Protein AF-A0A899G1H6-F1 (afdb_monomer_lite)

Sequence (137 aa):
MPDQMLSEREAIRQYTAPKFGDLPESPPGNPSPILEKKFEYFRMLKEKNIHLNENLDNSTSSQNPYLLDKLINYVGIKDYYGSNLPEELQSWKELETLKMTKSEEKNTSSSETQDKPLAKSSQRDIHFASEQYSLKK

Structure (mmCIF, N/CA/C/O backbone):
data_AF-A0A899G1H6-F1
#
_entry.id   AF-A0A899G1H6-F1
#
loop_
_atom_site.group_PDB
_atom_site.id
_atom_site.type_symbol
_atom_site.label_atom_id
_atom_site.label_alt_id
_atom_site.label_comp_id
_atom_site.label_asym_id
_atom_site.label_entity_id
_atom_site.label_seq_id
_atom_site.pdbx_PDB_ins_code
_atom_site.Cartn_x
_atom_site.Cartn_y
_atom_site.Cartn_z
_atom_site.occupancy
_atom_site.B_iso_or_equiv
_atom_site.auth_seq_id
_atom_site.auth_comp_id
_atom_site.auth_asym_id
_atom_site.auth_atom_id
_atom_site.pdbx_PDB_model_num
ATOM 1 N N . MET A 1 1 ? 24.975 -26.411 -43.346 1.00 44.12 1 MET A N 1
ATOM 2 C CA . MET A 1 1 ? 24.429 -25.961 -42.051 1.00 44.12 1 MET A CA 1
ATOM 3 C C . MET A 1 1 ? 25.590 -25.384 -41.265 1.00 44.12 1 MET A C 1
ATOM 5 O O . MET A 1 1 ? 26.509 -26.153 -41.015 1.00 44.12 1 MET A O 1
ATOM 9 N N . PRO A 1 2 ? 25.670 -24.068 -41.008 1.00 50.69 2 PRO A N 1
ATOM 10 C CA . PRO A 1 2 ? 26.793 -23.537 -40.250 1.00 50.69 2 PRO A CA 1
ATOM 11 C C . PRO A 1 2 ? 26.622 -23.899 -38.773 1.00 50.69 2 PRO A C 1
ATOM 13 O O . PRO A 1 2 ? 25.668 -23.480 -38.124 1.00 50.69 2 PRO A O 1
ATOM 16 N N . ASP A 1 3 ? 27.554 -24.712 -38.291 1.00 57.31 3 ASP A N 1
ATOM 17 C CA . ASP A 1 3 ? 27.739 -25.096 -36.898 1.00 57.31 3 ASP A CA 1
ATOM 18 C C . ASP A 1 3 ? 28.262 -23.860 -36.144 1.00 57.31 3 ASP A C 1
ATOM 20 O O . ASP A 1 3 ? 29.453 -23.539 -36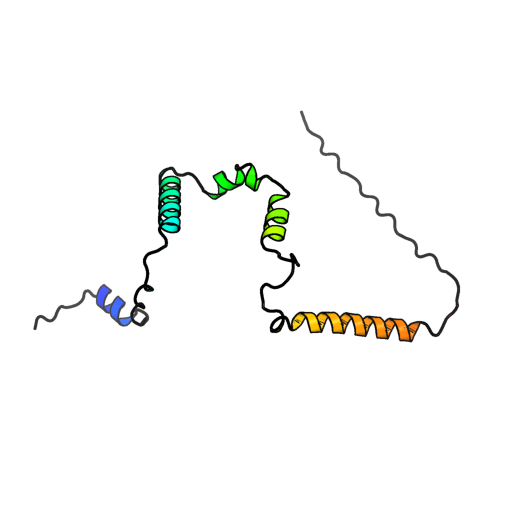.171 1.00 57.31 3 ASP A O 1
ATOM 24 N N . GLN A 1 4 ? 27.348 -23.054 -35.598 1.00 64.44 4 GLN A N 1
ATOM 25 C CA . GLN A 1 4 ? 27.715 -21.882 -34.810 1.00 64.44 4 GLN A CA 1
ATOM 26 C C . GLN A 1 4 ? 28.237 -22.363 -33.455 1.00 64.44 4 GLN A C 1
ATOM 28 O O . GLN A 1 4 ? 27.462 -22.659 -32.550 1.00 64.44 4 GLN A O 1
ATOM 33 N N . MET A 1 5 ? 29.564 -22.448 -33.330 1.00 69.12 5 MET A N 1
ATOM 34 C CA . MET A 1 5 ? 30.252 -22.648 -32.055 1.00 69.12 5 MET A CA 1
ATOM 35 C C . MET A 1 5 ? 29.820 -21.543 -31.087 1.00 69.12 5 MET A C 1
ATOM 37 O O . MET A 1 5 ? 30.237 -20.390 -31.210 1.00 69.12 5 MET A O 1
ATOM 41 N N . LEU A 1 6 ? 28.935 -21.894 -30.156 1.00 73.69 6 LEU A N 1
ATOM 42 C CA . LEU A 1 6 ? 28.507 -21.010 -29.081 1.00 73.69 6 LEU A CA 1
ATOM 43 C C . LEU A 1 6 ? 29.742 -20.563 -28.294 1.00 73.69 6 LEU A C 1
ATOM 45 O O . LEU A 1 6 ? 30.639 -21.360 -28.016 1.00 73.69 6 LEU A O 1
ATOM 49 N N . SER A 1 7 ? 29.778 -19.289 -27.906 1.00 89.12 7 SER A N 1
ATOM 50 C CA . SER A 1 7 ? 30.772 -18.813 -26.944 1.00 89.12 7 SER A CA 1
ATOM 51 C C . SER A 1 7 ? 30.697 -19.668 -25.674 1.00 89.12 7 SER A C 1
ATOM 53 O O . SER A 1 7 ? 29.602 -20.032 -25.245 1.00 89.12 7 SER A O 1
ATOM 55 N N . GLU A 1 8 ? 31.833 -19.964 -25.037 1.00 88.44 8 GLU A N 1
ATOM 56 C CA . GLU A 1 8 ? 31.900 -20.775 -23.808 1.00 88.44 8 GLU A CA 1
ATOM 57 C C . GLU A 1 8 ? 30.911 -20.283 -22.740 1.00 88.44 8 GLU A C 1
ATOM 59 O O . GLU A 1 8 ? 30.201 -21.061 -22.102 1.00 88.44 8 GLU A O 1
ATOM 64 N N . ARG A 1 9 ? 30.771 -18.959 -22.615 1.00 86.06 9 ARG A N 1
ATOM 65 C CA . ARG A 1 9 ? 29.811 -18.335 -21.700 1.00 86.06 9 ARG A CA 1
ATOM 66 C C . ARG A 1 9 ? 28.355 -18.619 -22.076 1.00 86.06 9 ARG A C 1
ATOM 68 O O . ARG A 1 9 ? 27.502 -18.718 -21.196 1.00 86.06 9 ARG A O 1
ATOM 75 N N . GLU A 1 10 ? 28.058 -18.689 -23.362 1.00 88.88 10 GLU A N 1
ATOM 76 C CA . GLU A 1 10 ? 26.716 -18.938 -23.879 1.00 88.88 10 GLU A CA 1
ATOM 77 C C . GLU A 1 10 ? 26.337 -20.411 -23.744 1.00 88.88 10 GLU A C 1
ATOM 79 O O . GLU A 1 10 ? 25.225 -20.711 -23.315 1.00 88.88 10 GLU A O 1
ATOM 84 N N . ALA A 1 11 ? 27.299 -21.313 -23.958 1.00 89.62 11 ALA A N 1
ATOM 85 C CA . ALA A 1 11 ? 27.154 -22.727 -23.640 1.00 89.62 11 ALA A CA 1
ATOM 86 C C . ALA A 1 11 ? 26.841 -22.925 -22.147 1.00 89.62 11 ALA A C 1
ATOM 88 O O . ALA A 1 11 ? 25.836 -23.548 -21.811 1.00 89.62 11 ALA A O 1
ATOM 89 N N . ILE A 1 12 ? 27.626 -22.323 -21.243 1.00 89.38 12 ILE A N 1
ATOM 90 C CA . ILE A 1 12 ? 27.364 -22.395 -19.795 1.00 89.38 12 ILE A CA 1
ATOM 91 C C . ILE A 1 12 ? 25.947 -21.899 -19.484 1.00 89.38 12 ILE A C 1
ATOM 93 O O . ILE A 1 12 ? 25.193 -22.606 -18.826 1.00 89.38 12 ILE A O 1
ATOM 97 N N . ARG A 1 13 ? 25.540 -20.735 -20.008 1.00 85.06 13 ARG A N 1
ATOM 98 C CA . ARG A 1 13 ? 24.183 -20.204 -19.791 1.00 85.06 13 ARG A CA 1
ATOM 99 C C . ARG A 1 13 ? 23.093 -21.167 -20.259 1.00 85.06 13 ARG A C 1
ATOM 101 O O . ARG A 1 13 ? 22.132 -21.349 -19.524 1.00 85.06 13 ARG A O 1
ATOM 108 N N . GLN A 1 14 ? 23.223 -21.776 -21.435 1.00 84.44 14 GLN A N 1
ATOM 109 C CA . GLN A 1 14 ? 22.226 -22.724 -21.941 1.00 84.44 14 GLN A CA 1
ATOM 110 C C . GLN A 1 14 ? 22.120 -23.986 -21.074 1.00 84.44 14 GLN A C 1
ATOM 112 O O . GLN A 1 14 ? 21.014 -24.472 -20.842 1.00 84.44 14 GLN A O 1
ATOM 117 N N . TYR A 1 15 ? 23.246 -24.503 -20.571 1.00 87.12 15 TYR A N 1
ATOM 118 C CA . TYR A 1 15 ? 23.266 -25.731 -19.769 1.00 87.12 15 TYR A CA 1
ATOM 119 C C . TYR A 1 15 ? 22.941 -25.515 -18.287 1.00 87.12 15 TYR A C 1
ATOM 121 O O . TYR A 1 15 ? 22.467 -26.445 -17.636 1.00 87.12 15 TYR A O 1
ATOM 129 N N . THR A 1 16 ? 23.181 -24.319 -17.741 1.00 88.19 16 THR A N 1
ATOM 130 C CA . THR A 1 16 ? 22.968 -24.031 -16.312 1.00 88.19 16 THR A CA 1
ATOM 131 C C . THR A 1 16 ? 21.755 -23.156 -16.032 1.00 88.19 16 THR A C 1
ATOM 133 O O . THR A 1 16 ? 21.403 -22.984 -14.865 1.00 88.19 16 THR A O 1
ATOM 136 N N . ALA A 1 17 ? 21.126 -22.556 -17.047 1.00 84.94 17 ALA A N 1
ATOM 137 C CA . ALA A 1 17 ? 19.912 -21.790 -16.817 1.00 84.94 17 ALA A CA 1
ATOM 138 C C . ALA A 1 17 ? 18.782 -22.723 -16.344 1.00 84.94 17 ALA A C 1
ATOM 140 O O . ALA A 1 17 ? 18.557 -23.779 -16.943 1.00 84.94 17 ALA A O 1
ATOM 141 N N . PRO A 1 18 ? 18.041 -22.351 -15.288 1.00 84.56 18 PRO A N 1
ATOM 142 C CA . PRO A 1 18 ? 16.801 -23.033 -14.943 1.00 84.56 18 PRO A CA 1
ATOM 143 C C . PRO A 1 18 ? 15.847 -23.011 -16.143 1.00 84.56 18 PRO A C 1
ATOM 145 O O . PRO A 1 18 ? 15.615 -21.965 -16.751 1.00 84.56 18 PRO A O 1
ATOM 148 N N . LYS A 1 19 ? 15.301 -24.181 -16.490 1.00 80.31 19 LYS A N 1
ATOM 149 C CA . LYS A 1 19 ? 14.307 -24.328 -17.558 1.00 80.31 19 LYS A CA 1
ATOM 150 C C . LYS A 1 19 ? 12.979 -23.748 -17.074 1.00 80.31 19 LYS A C 1
ATOM 152 O O . LYS A 1 19 ? 12.174 -24.457 -16.477 1.00 80.31 19 LYS A O 1
ATOM 157 N N . PHE A 1 20 ? 12.780 -22.452 -17.275 1.00 74.75 20 PHE A N 1
ATOM 158 C CA . PHE A 1 20 ? 11.462 -21.843 -17.145 1.00 74.75 20 PHE A CA 1
ATOM 159 C C . PHE A 1 20 ? 10.643 -22.175 -18.397 1.00 74.75 20 PHE A C 1
ATOM 161 O O . PHE A 1 20 ? 11.196 -22.236 -19.494 1.00 74.75 20 PHE A O 1
ATOM 168 N N . GLY A 1 21 ? 9.345 -22.439 -18.226 1.00 80.56 21 GLY A N 1
ATOM 169 C CA . GLY A 1 21 ? 8.426 -22.514 -19.362 1.00 80.56 21 GLY A CA 1
ATOM 170 C C . GLY A 1 21 ? 8.324 -21.162 -20.068 1.00 80.56 21 GLY A C 1
ATOM 171 O O . GLY A 1 21 ? 8.745 -20.141 -19.516 1.00 80.56 21 GLY A O 1
ATOM 172 N N . ASP A 1 22 ? 7.763 -21.164 -21.277 1.00 84.62 22 ASP A N 1
ATOM 173 C CA . ASP A 1 22 ? 7.502 -19.932 -22.019 1.00 84.62 22 ASP A CA 1
ATOM 174 C C . ASP A 1 22 ? 6.704 -18.947 -21.154 1.00 84.62 22 ASP A C 1
ATOM 176 O O . ASP A 1 22 ? 5.820 -19.343 -20.383 1.00 84.62 22 ASP A O 1
ATOM 180 N N . LEU A 1 23 ? 7.040 -17.656 -21.250 1.00 82.75 23 LEU A N 1
ATOM 181 C CA . LEU A 1 23 ? 6.270 -16.625 -20.562 1.00 82.75 23 LEU A CA 1
ATOM 182 C C . LEU A 1 23 ? 4.821 -16.688 -21.068 1.00 82.75 23 LEU A C 1
ATOM 184 O O . LEU A 1 23 ? 4.616 -16.786 -22.281 1.00 82.75 23 LEU A O 1
ATOM 188 N N . PRO A 1 24 ? 3.817 -16.605 -20.178 1.00 86.81 24 PRO A N 1
ATOM 189 C CA . PRO A 1 24 ? 2.440 -16.502 -20.627 1.00 86.81 24 PRO A CA 1
ATOM 190 C C . PRO A 1 24 ? 2.273 -15.243 -21.482 1.00 86.81 24 PRO A C 1
ATOM 192 O O . PRO A 1 24 ? 2.924 -14.221 -21.236 1.00 86.81 24 PRO A O 1
ATOM 195 N N . GLU A 1 25 ? 1.379 -15.311 -22.469 1.00 85.12 25 GLU A N 1
ATOM 196 C CA . GLU A 1 25 ? 0.964 -14.124 -23.209 1.00 85.12 25 GLU A CA 1
ATOM 197 C C . GLU A 1 25 ? 0.477 -13.053 -22.223 1.00 85.12 25 GLU A C 1
ATOM 199 O O . GLU A 1 25 ? -0.149 -13.353 -21.199 1.00 85.12 25 GLU A O 1
ATOM 204 N N . SER A 1 26 ? 0.789 -11.788 -22.514 1.00 83.88 26 SER A N 1
ATOM 205 C CA . SER A 1 26 ? 0.277 -10.673 -21.723 1.00 83.88 26 SER A CA 1
ATOM 206 C C . SER A 1 26 ? -1.251 -10.760 -21.647 1.00 83.88 26 SER A C 1
ATOM 208 O O . SER A 1 26 ? -1.879 -11.059 -22.667 1.00 83.88 26 SER A O 1
ATOM 210 N N . PRO A 1 27 ? -1.865 -10.480 -20.486 1.00 86.12 27 PRO A N 1
ATOM 211 C CA . PRO A 1 27 ? -3.312 -10.555 -20.350 1.00 86.12 27 PRO A CA 1
ATOM 212 C C . PRO A 1 27 ? -4.017 -9.685 -21.407 1.00 86.12 27 PRO A C 1
ATOM 214 O O . PRO A 1 27 ? -3.526 -8.601 -21.734 1.00 86.12 27 PRO A O 1
ATOM 217 N N . PRO A 1 28 ? -5.162 -10.138 -21.948 1.00 82.88 28 PRO A N 1
ATOM 218 C CA . PRO A 1 28 ? -5.894 -9.388 -22.956 1.00 82.88 28 PRO A CA 1
ATOM 219 C C . PRO A 1 28 ? -6.484 -8.110 -22.353 1.00 82.88 28 PRO A C 1
ATOM 221 O O . PRO A 1 28 ? -7.170 -8.146 -21.333 1.00 82.88 28 PRO A O 1
ATOM 224 N N . GLY A 1 29 ? -6.257 -6.984 -23.028 1.00 76.44 29 GLY A N 1
ATOM 225 C CA . GLY A 1 29 ? -6.810 -5.682 -22.666 1.00 76.44 29 GLY A CA 1
ATOM 226 C C . GLY A 1 29 ? -5.728 -4.638 -22.418 1.00 76.44 29 GLY A C 1
ATOM 227 O O . GLY A 1 29 ? -4.788 -4.853 -21.657 1.00 76.44 29 GLY A O 1
ATOM 228 N N . ASN A 1 30 ? -5.886 -3.474 -23.048 1.00 76.00 30 ASN A N 1
ATOM 229 C CA . ASN A 1 30 ? -5.077 -2.312 -22.705 1.00 76.00 30 ASN A CA 1
ATOM 230 C C . ASN A 1 30 ? -5.489 -1.800 -21.317 1.00 76.00 30 ASN A C 1
ATOM 232 O O . ASN A 1 30 ? -6.671 -1.893 -20.955 1.00 76.00 30 ASN A O 1
ATOM 236 N N . PRO A 1 31 ? -4.547 -1.263 -20.524 1.00 80.94 31 PRO A N 1
ATOM 237 C CA . PRO A 1 31 ? -4.882 -0.673 -19.238 1.00 80.94 31 PRO A CA 1
ATOM 238 C C . PRO A 1 31 ? -5.933 0.429 -19.420 1.00 80.94 31 PRO A C 1
ATOM 240 O O . PRO A 1 31 ? -5.990 1.108 -20.442 1.00 80.94 31 PRO A O 1
ATOM 243 N N . SER A 1 32 ? -6.798 0.616 -18.420 1.00 87.69 32 SER A N 1
ATOM 244 C CA . SER A 1 32 ? -7.804 1.682 -18.489 1.00 87.69 32 SER A CA 1
ATOM 245 C C . SER A 1 32 ? -7.129 3.050 -18.723 1.00 87.69 32 SER A C 1
ATOM 247 O O . SER A 1 32 ? -6.095 3.320 -18.104 1.00 87.69 32 SER A O 1
ATOM 249 N N . PRO A 1 33 ? -7.718 3.962 -19.519 1.00 89.31 33 PRO A N 1
ATOM 250 C CA . PRO A 1 33 ? -7.099 5.256 -19.841 1.00 89.31 33 PRO A CA 1
ATOM 251 C C . PRO A 1 33 ? -6.894 6.144 -18.601 1.00 89.31 33 PRO A C 1
ATOM 253 O O . PRO A 1 33 ? -6.054 7.040 -18.576 1.00 89.31 33 PRO A O 1
ATOM 256 N N . ILE A 1 34 ? -7.662 5.897 -17.535 1.00 89.38 34 ILE A N 1
ATOM 257 C CA . ILE A 1 34 ? -7.483 6.549 -16.231 1.00 89.38 34 ILE A CA 1
ATOM 258 C C . ILE A 1 34 ? -6.175 6.090 -15.578 1.00 89.38 34 ILE A C 1
ATOM 260 O O . ILE A 1 34 ? -5.478 6.891 -14.956 1.00 89.38 34 ILE A O 1
ATOM 264 N N . LEU A 1 35 ? -5.851 4.804 -15.701 1.00 88.31 35 LEU A N 1
ATOM 265 C CA . LEU A 1 35 ? -4.642 4.225 -15.133 1.00 88.31 35 LEU A CA 1
ATOM 266 C C . LEU A 1 35 ? -3.402 4.698 -15.897 1.00 88.31 35 LEU A C 1
ATOM 268 O O . LEU A 1 35 ? -2.431 5.088 -15.257 1.00 88.31 35 LEU A O 1
ATOM 272 N N . GLU A 1 36 ? -3.467 4.760 -17.228 1.00 90.25 36 GLU A N 1
ATOM 273 C CA . GLU A 1 36 ? -2.388 5.315 -18.060 1.00 90.25 36 GLU A CA 1
ATOM 274 C C . GLU A 1 36 ? -2.027 6.743 -17.633 1.00 90.25 36 GLU A C 1
ATOM 276 O O . GLU A 1 36 ? -0.871 7.016 -17.318 1.00 90.25 36 GLU A O 1
ATOM 281 N N . LYS A 1 37 ? -3.024 7.624 -17.468 1.00 92.38 37 LYS A N 1
ATOM 282 C CA . LYS A 1 37 ? -2.802 8.998 -16.978 1.00 92.38 37 LYS A CA 1
ATOM 283 C C . LYS A 1 37 ? -2.139 9.046 -15.600 1.00 92.38 37 LYS A C 1
ATOM 285 O O . LYS A 1 37 ? -1.284 9.894 -15.352 1.00 92.38 37 LYS A O 1
ATOM 290 N N . LYS A 1 38 ? -2.523 8.150 -14.681 1.00 91.00 38 LYS A N 1
ATOM 291 C CA . LYS A 1 38 ? -1.891 8.055 -13.351 1.00 91.00 38 LYS A CA 1
ATOM 292 C C . LYS A 1 38 ? -0.426 7.623 -13.459 1.00 91.00 38 LYS A C 1
ATOM 294 O O . LYS A 1 38 ? 0.412 8.159 -12.736 1.00 91.00 38 LYS A O 1
ATOM 299 N N . PHE A 1 39 ? -0.115 6.691 -14.358 1.00 91.75 39 PHE A N 1
ATOM 300 C CA . PHE A 1 39 ? 1.256 6.248 -14.609 1.00 91.75 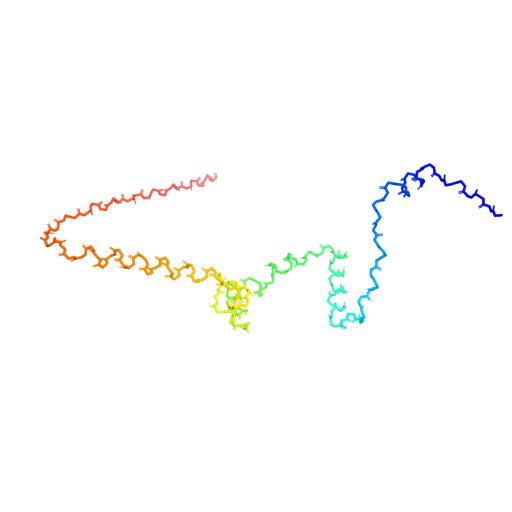39 PHE A CA 1
ATOM 301 C C . PHE A 1 39 ? 2.113 7.335 -15.255 1.00 91.75 39 PHE A C 1
ATOM 303 O O . PHE A 1 39 ? 3.243 7.544 -14.816 1.00 91.75 39 PHE A O 1
ATOM 310 N N . GLU A 1 40 ? 1.584 8.067 -16.234 1.00 93.38 40 GLU A N 1
ATOM 311 C CA . GLU A 1 40 ? 2.272 9.2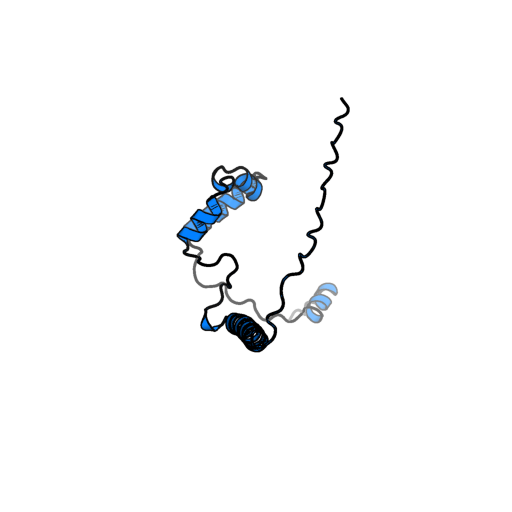20 -16.822 1.00 93.38 40 GLU A CA 1
ATOM 312 C C . GLU A 1 40 ? 2.578 10.279 -15.764 1.00 93.38 40 GLU A C 1
ATOM 314 O O . GLU A 1 40 ? 3.712 10.743 -15.654 1.00 93.38 40 GLU A O 1
ATOM 319 N N . TYR A 1 41 ? 1.601 10.596 -14.912 1.00 91.44 41 TYR A N 1
ATOM 320 C CA . TYR A 1 41 ? 1.800 11.520 -13.800 1.00 91.44 41 TYR A CA 1
ATOM 321 C C . TYR A 1 41 ? 2.895 11.039 -12.835 1.00 91.44 41 TYR A C 1
ATOM 323 O O . TYR A 1 41 ? 3.791 11.808 -12.483 1.00 91.44 41 TYR A O 1
ATOM 331 N N . PHE A 1 42 ? 2.875 9.761 -12.442 1.00 91.62 42 PHE A N 1
ATOM 332 C CA . PHE A 1 42 ? 3.915 9.187 -11.586 1.00 91.62 42 PHE A CA 1
ATOM 333 C C . PHE A 1 42 ? 5.301 9.260 -12.237 1.00 91.62 42 PHE A C 1
ATOM 335 O O . PHE A 1 42 ? 6.275 9.619 -11.573 1.00 91.62 42 PHE A O 1
ATOM 342 N N . ARG A 1 43 ? 5.394 8.975 -13.540 1.00 93.06 43 ARG A N 1
ATOM 343 C CA . ARG A 1 43 ? 6.641 9.090 -14.301 1.00 93.06 43 ARG A CA 1
ATOM 344 C C . ARG A 1 43 ? 7.160 10.525 -14.303 1.00 93.06 43 ARG A C 1
ATOM 346 O O . ARG A 1 43 ? 8.325 10.737 -13.981 1.00 93.06 43 ARG A O 1
ATOM 353 N N . MET A 1 44 ? 6.295 11.504 -14.563 1.00 94.06 44 MET A N 1
ATOM 354 C CA . MET A 1 44 ? 6.661 12.921 -14.499 1.00 94.06 44 MET A CA 1
ATOM 355 C C . MET A 1 44 ? 7.165 13.333 -13.108 1.00 94.06 44 MET A C 1
ATOM 357 O O . MET A 1 44 ? 8.097 14.128 -13.009 1.00 94.06 44 MET A O 1
ATOM 361 N N . LEU A 1 45 ? 6.566 12.819 -12.026 1.00 91.44 45 LEU A N 1
ATOM 362 C CA . LEU A 1 45 ? 7.042 13.081 -10.662 1.00 91.44 45 LEU A CA 1
ATOM 363 C C . LEU A 1 45 ? 8.433 12.491 -10.425 1.00 91.44 45 LEU A C 1
ATOM 365 O O . LEU A 1 45 ? 9.298 13.172 -9.876 1.00 91.44 45 LEU A O 1
ATOM 369 N N . LYS A 1 46 ? 8.665 11.254 -10.877 1.00 91.00 46 LYS A N 1
ATOM 370 C CA . LYS A 1 46 ? 9.965 10.587 -10.754 1.00 91.00 46 LYS A CA 1
ATOM 371 C C . LYS A 1 46 ? 11.056 11.291 -11.554 1.00 91.00 46 LYS A C 1
ATOM 373 O O . LYS A 1 46 ? 12.136 11.496 -11.016 1.00 91.00 46 LYS A O 1
ATOM 378 N N . GLU A 1 47 ? 10.766 11.727 -12.777 1.00 94.00 47 GLU A N 1
ATOM 379 C CA . GLU A 1 47 ? 11.698 12.521 -13.594 1.00 94.00 47 GLU A CA 1
ATOM 380 C C . GLU A 1 47 ? 12.063 13.857 -12.923 1.00 94.00 47 GLU A C 1
ATOM 382 O O . GLU A 1 47 ? 13.186 14.335 -13.052 1.00 94.00 47 GLU A O 1
ATOM 387 N N . LYS A 1 48 ? 11.142 14.432 -12.140 1.00 90.81 48 LYS A N 1
ATOM 388 C CA . LYS A 1 48 ? 11.368 15.643 -11.335 1.00 90.81 48 LYS A CA 1
ATOM 389 C C . LYS A 1 48 ? 12.002 15.373 -9.964 1.00 90.81 48 LYS A C 1
ATOM 391 O O . LYS A 1 48 ? 12.138 16.311 -9.185 1.00 90.81 48 LYS A O 1
ATOM 396 N N . ASN A 1 49 ? 12.369 14.125 -9.655 1.00 88.56 49 ASN A N 1
ATOM 397 C CA . ASN A 1 49 ? 12.841 13.680 -8.336 1.00 88.56 49 ASN A CA 1
ATOM 398 C C . ASN A 1 49 ? 11.878 13.998 -7.175 1.00 88.56 49 ASN A C 1
ATOM 400 O O . ASN A 1 49 ? 12.306 14.129 -6.033 1.00 88.56 49 ASN A O 1
ATOM 404 N N . ILE A 1 50 ? 10.573 14.099 -7.441 1.00 86.75 50 ILE A N 1
ATOM 405 C CA . ILE A 1 50 ? 9.557 14.312 -6.405 1.00 86.75 50 ILE A CA 1
ATOM 406 C C . ILE A 1 50 ? 9.068 12.947 -5.923 1.00 86.75 50 ILE A C 1
ATOM 408 O O . ILE A 1 50 ? 8.534 12.150 -6.707 1.00 86.75 50 ILE A O 1
ATOM 412 N N . HIS A 1 51 ? 9.228 12.662 -4.630 1.00 85.69 51 HIS A N 1
ATOM 413 C CA . HIS A 1 51 ? 8.750 11.412 -4.060 1.00 85.69 51 HIS A CA 1
ATOM 414 C C . HIS A 1 51 ? 7.246 11.493 -3.768 1.00 85.69 51 HIS A C 1
ATOM 416 O O . HIS A 1 51 ? 6.773 12.378 -3.060 1.00 85.69 51 HIS A O 1
ATOM 422 N N . LEU A 1 52 ? 6.473 10.536 -4.290 1.00 82.75 52 LEU A N 1
ATOM 423 C CA . LEU A 1 52 ? 5.022 10.505 -4.094 1.00 82.75 52 LEU A CA 1
ATOM 424 C C . LEU A 1 52 ? 4.644 10.468 -2.602 1.00 82.75 52 LEU A C 1
ATOM 426 O O . LEU A 1 52 ? 3.748 11.202 -2.203 1.00 82.75 52 LEU A O 1
ATOM 430 N N . ASN A 1 53 ? 5.363 9.694 -1.780 1.00 81.81 53 ASN A N 1
ATOM 431 C CA . ASN A 1 53 ? 5.100 9.653 -0.335 1.00 81.81 53 ASN A CA 1
ATOM 432 C C . ASN A 1 53 ? 5.387 10.998 0.351 1.00 81.81 53 ASN A C 1
ATOM 434 O O . ASN A 1 53 ? 4.595 11.404 1.182 1.00 81.81 53 ASN A O 1
ATOM 438 N N . GLU A 1 54 ? 6.424 11.745 -0.054 1.00 84.50 54 GLU A N 1
ATOM 439 C CA . GLU A 1 54 ? 6.688 13.077 0.521 1.00 84.50 54 GLU A CA 1
ATOM 440 C C . GLU A 1 54 ? 5.551 14.050 0.197 1.00 84.50 54 GLU A C 1
ATOM 442 O O . GLU A 1 54 ? 5.125 14.836 1.038 1.00 84.50 54 GLU A O 1
ATOM 447 N N . ASN A 1 55 ? 5.022 13.998 -1.027 1.00 82.69 55 ASN A N 1
ATOM 448 C CA . ASN A 1 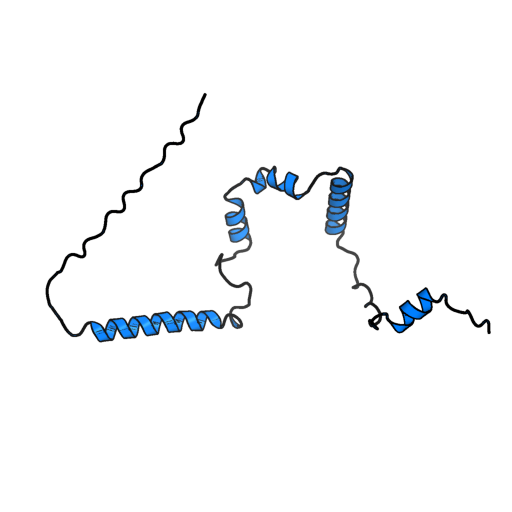55 ? 3.879 14.825 -1.408 1.00 82.69 55 ASN A CA 1
ATOM 449 C C . ASN A 1 55 ? 2.591 14.389 -0.681 1.00 82.69 55 ASN A C 1
ATOM 451 O O . ASN A 1 55 ? 1.789 15.230 -0.281 1.00 82.69 55 ASN A O 1
ATOM 455 N N . LEU A 1 56 ? 2.402 13.081 -0.471 1.00 82.69 56 LEU A N 1
ATOM 456 C CA . LEU A 1 56 ? 1.292 12.561 0.328 1.00 82.69 56 LEU A CA 1
ATOM 457 C C . LEU A 1 56 ? 1.384 13.023 1.785 1.00 82.69 56 LEU A C 1
ATOM 459 O O . LEU A 1 56 ? 0.392 13.522 2.301 1.00 82.69 56 LEU A O 1
ATOM 463 N N . ASP A 1 57 ? 2.551 12.935 2.418 1.00 82.75 57 ASP A N 1
ATOM 464 C CA . ASP A 1 57 ? 2.759 13.328 3.818 1.00 82.75 57 ASP A CA 1
ATOM 465 C C . ASP A 1 57 ? 2.545 14.837 4.038 1.00 82.75 57 ASP A C 1
ATOM 467 O O . ASP A 1 57 ? 2.030 15.269 5.072 1.00 82.75 57 ASP A O 1
ATOM 471 N N . ASN A 1 58 ? 2.877 15.651 3.032 1.00 83.50 58 ASN A N 1
ATOM 472 C CA . ASN A 1 58 ? 2.644 17.097 3.039 1.00 83.50 58 ASN A CA 1
ATOM 473 C C . ASN A 1 58 ? 1.212 17.495 2.636 1.00 83.50 58 ASN A C 1
ATOM 475 O O . ASN A 1 58 ? 0.836 18.663 2.757 1.00 83.50 58 ASN A O 1
ATOM 479 N N . SER A 1 59 ? 0.401 16.558 2.140 1.00 86.62 59 SER A N 1
ATOM 480 C CA . SER A 1 59 ? -0.968 16.845 1.724 1.00 86.62 59 SER A CA 1
ATOM 481 C C . SER A 1 59 ? -1.882 17.024 2.934 1.00 86.62 59 SER A C 1
ATOM 483 O O . SER A 1 59 ? -1.959 16.167 3.815 1.00 86.62 59 SER A O 1
ATOM 485 N N . THR A 1 60 ? -2.679 18.094 2.928 1.00 83.31 60 THR A N 1
ATOM 486 C CA . THR A 1 60 ? -3.666 18.394 3.980 1.00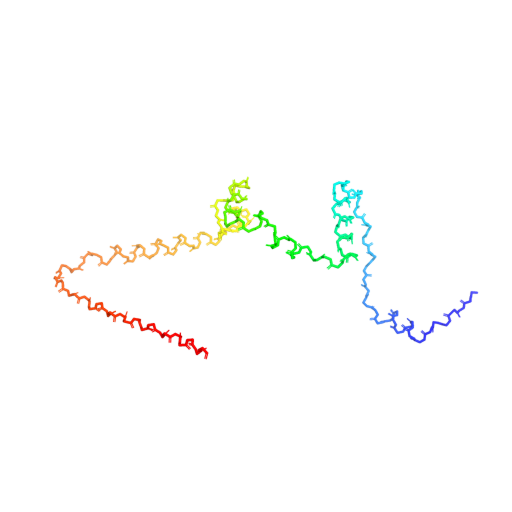 83.31 60 THR A CA 1
ATOM 487 C C . THR A 1 60 ? -4.695 17.281 4.174 1.00 83.31 60 THR A C 1
ATOM 489 O O . THR A 1 60 ? -5.201 17.094 5.278 1.00 83.31 60 THR A O 1
ATOM 492 N N . SER A 1 61 ? -4.993 16.513 3.120 1.00 80.06 61 SER A N 1
ATOM 493 C CA . SER A 1 61 ? -5.890 15.362 3.220 1.00 80.06 61 SER A CA 1
ATOM 494 C C . SER A 1 61 ? -5.264 14.233 4.034 1.00 80.06 61 SER A C 1
ATOM 496 O O . SER A 1 61 ? -5.968 13.641 4.843 1.00 80.06 61 SER A O 1
ATOM 498 N N . SER A 1 62 ? -3.974 13.941 3.831 1.00 80.38 62 SER A N 1
ATOM 499 C CA . SER A 1 62 ? -3.249 12.882 4.553 1.00 80.38 62 SER A CA 1
ATOM 500 C C . SER A 1 62 ? -3.008 13.259 6.016 1.00 80.38 62 SER A C 1
ATOM 502 O O . SER A 1 62 ? -3.124 12.425 6.906 1.00 80.38 62 SER A O 1
ATOM 504 N N . GLN A 1 63 ? -2.766 14.547 6.277 1.00 86.62 63 GLN A N 1
ATOM 505 C CA . GLN A 1 63 ? -2.575 15.083 7.628 1.00 86.62 63 GLN A CA 1
ATOM 506 C C . GLN A 1 63 ? -3.861 15.139 8.460 1.00 86.62 63 GLN A C 1
ATOM 508 O O . GLN A 1 63 ? -3.805 15.434 9.652 1.00 86.62 63 GLN A O 1
ATOM 513 N N . ASN A 1 64 ? -5.027 14.875 7.865 1.00 89.88 64 ASN A N 1
ATOM 514 C CA . ASN A 1 64 ? -6.273 14.818 8.611 1.00 89.88 64 ASN A CA 1
ATOM 515 C C . ASN A 1 64 ? -6.303 13.541 9.477 1.00 89.88 64 ASN A C 1
ATOM 517 O O . ASN A 1 64 ? -6.459 12.448 8.924 1.00 89.88 64 A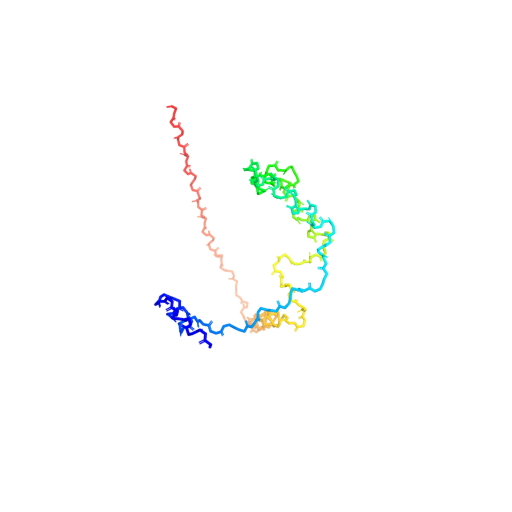SN A O 1
ATOM 521 N N . PRO A 1 65 ? -6.263 13.652 10.819 1.00 89.06 65 PRO A N 1
ATOM 522 C CA . PRO A 1 65 ? -6.247 12.488 11.707 1.00 89.06 65 PRO A CA 1
ATOM 523 C C . PRO A 1 65 ? -7.521 11.637 11.597 1.00 89.06 65 PRO A C 1
ATOM 525 O O . PRO A 1 65 ? -7.492 10.451 11.892 1.00 89.06 65 PRO A O 1
ATOM 528 N N . TYR A 1 66 ? -8.623 12.216 11.109 1.00 89.81 66 TYR A N 1
ATOM 529 C CA . TYR A 1 66 ? -9.896 11.523 10.894 1.00 89.81 66 TYR A CA 1
ATOM 530 C C . TYR A 1 66 ? -10.064 10.983 9.466 1.00 89.81 66 TYR A C 1
ATOM 532 O O . TYR A 1 66 ? -11.160 10.560 9.091 1.00 89.81 66 TYR A O 1
ATOM 540 N N . LEU A 1 67 ? -9.039 11.067 8.606 1.00 89.50 67 LEU A N 1
ATOM 541 C CA . LEU A 1 67 ? -9.131 10.556 7.233 1.00 89.50 67 LEU A CA 1
ATOM 542 C C . LEU A 1 67 ? -9.401 9.050 7.235 1.00 89.50 67 LEU A C 1
ATOM 544 O O . LEU A 1 67 ? -10.279 8.591 6.504 1.00 89.50 67 LEU A O 1
ATOM 548 N N . LEU A 1 68 ? -8.655 8.309 8.056 1.00 87.50 68 LEU A N 1
ATOM 549 C CA . LEU A 1 68 ? -8.756 6.857 8.140 1.00 87.50 68 LEU A CA 1
ATOM 550 C C . LEU A 1 68 ? -10.181 6.427 8.513 1.00 87.50 68 LEU A C 1
ATOM 552 O O . LEU A 1 68 ? -10.786 5.642 7.785 1.00 87.50 68 LEU A O 1
ATOM 556 N N . ASP A 1 69 ? -10.754 7.031 9.554 1.00 88.75 69 ASP A N 1
ATOM 557 C CA . ASP A 1 69 ? -12.122 6.752 10.004 1.00 88.75 69 ASP A CA 1
ATOM 558 C C . ASP A 1 69 ? -13.154 7.027 8.902 1.00 88.75 69 ASP A C 1
ATOM 560 O O . ASP A 1 69 ? -14.081 6.247 8.688 1.00 88.75 69 ASP A O 1
ATOM 564 N N . LYS A 1 70 ? -12.997 8.122 8.145 1.00 91.12 70 LYS A N 1
ATOM 565 C CA . LYS A 1 70 ? -13.888 8.442 7.016 1.00 91.12 70 LYS A CA 1
ATOM 566 C C . LYS A 1 70 ? -13.792 7.413 5.895 1.00 91.12 70 LYS A C 1
ATOM 568 O O . LYS A 1 70 ? -14.825 7.030 5.352 1.00 91.12 70 LYS A O 1
ATOM 573 N N . LEU A 1 71 ? -12.582 6.980 5.540 1.00 89.75 71 LEU A N 1
ATOM 574 C CA . LEU A 1 71 ? -12.370 5.961 4.508 1.00 89.75 71 LEU A CA 1
ATOM 575 C C . LEU A 1 71 ? -12.969 4.619 4.930 1.00 89.75 71 LEU A C 1
ATOM 577 O O . LEU A 1 71 ? -13.619 3.955 4.129 1.00 89.75 71 LEU A O 1
ATOM 581 N N . ILE A 1 72 ? -12.810 4.254 6.198 1.00 88.62 72 ILE A N 1
ATOM 582 C CA . ILE A 1 72 ? -13.352 3.014 6.756 1.00 88.62 72 ILE A CA 1
ATOM 583 C C . ILE A 1 72 ? -14.878 3.031 6.768 1.00 88.62 72 ILE A C 1
ATOM 585 O O . ILE A 1 72 ? -15.499 2.081 6.289 1.00 88.62 72 ILE A O 1
ATOM 589 N N . ASN A 1 73 ? -15.478 4.143 7.192 1.00 89.50 73 ASN A N 1
ATOM 590 C CA . ASN A 1 73 ? -16.922 4.344 7.117 1.00 89.50 73 ASN A CA 1
ATOM 591 C C . ASN A 1 73 ? -17.439 4.324 5.670 1.00 89.50 73 ASN A C 1
ATOM 593 O O . ASN A 1 73 ? -18.507 3.779 5.410 1.00 89.50 73 ASN A O 1
ATOM 597 N N . TYR A 1 74 ? -16.684 4.891 4.723 1.00 91.44 74 TYR A N 1
ATOM 598 C CA . TYR A 1 74 ? -17.045 4.902 3.304 1.00 91.44 74 TYR A CA 1
ATOM 599 C C . TYR A 1 74 ? -17.036 3.500 2.681 1.00 91.44 74 TYR A C 1
ATOM 601 O O . TYR A 1 74 ? -17.940 3.161 1.921 1.00 91.44 74 TYR A O 1
ATOM 609 N N . VAL A 1 75 ? -16.035 2.679 3.011 1.00 89.31 75 VAL A N 1
ATOM 610 C CA . VAL A 1 75 ? -15.933 1.290 2.526 1.00 89.31 75 VAL A CA 1
ATOM 611 C C . VAL A 1 75 ? -16.874 0.352 3.297 1.00 89.31 75 VAL A C 1
ATOM 613 O O . VAL A 1 75 ? -17.216 -0.721 2.806 1.00 89.31 75 VAL A O 1
ATOM 616 N N . GLY A 1 76 ? -17.336 0.758 4.482 1.00 85.44 76 GLY A N 1
ATOM 617 C CA . GLY A 1 76 ? -18.223 -0.040 5.326 1.00 85.44 76 GLY A CA 1
ATOM 618 C C . GLY A 1 76 ? -17.495 -1.150 6.085 1.00 85.44 76 GLY A C 1
ATOM 619 O O . GLY A 1 76 ? -18.099 -2.177 6.400 1.00 85.44 76 GLY A O 1
ATOM 620 N N . ILE A 1 77 ? -16.202 -0.966 6.376 1.00 84.56 77 ILE A N 1
ATOM 621 C CA . ILE A 1 77 ? -15.433 -1.919 7.186 1.00 84.56 77 ILE A CA 1
ATOM 622 C C . ILE A 1 77 ? -15.916 -1.795 8.635 1.00 84.56 77 ILE A C 1
ATOM 624 O O . ILE A 1 77 ? -15.796 -0.742 9.253 1.00 84.56 77 ILE A O 1
ATOM 628 N N . LYS A 1 78 ? -16.497 -2.875 9.166 1.00 79.62 78 LYS A N 1
ATOM 629 C CA . LYS A 1 78 ? -17.091 -2.896 10.514 1.00 79.62 78 LYS A CA 1
ATOM 630 C C . LYS A 1 78 ? -16.069 -3.135 11.624 1.00 79.62 78 LYS A C 1
ATOM 632 O O . LYS A 1 78 ? -16.281 -2.682 12.741 1.00 79.62 78 LYS A O 1
ATOM 637 N N . ASP A 1 79 ? -14.996 -3.860 11.323 1.00 79.25 79 ASP A N 1
ATOM 638 C CA . ASP A 1 79 ? -13.991 -4.275 12.298 1.00 79.25 79 ASP A CA 1
ATOM 639 C C . ASP A 1 79 ? -12.586 -3.936 11.788 1.00 79.25 79 ASP A C 1
ATOM 641 O O . ASP A 1 79 ? -12.141 -4.464 10.769 1.00 79.25 79 ASP A O 1
ATOM 645 N N . TYR A 1 80 ? -11.901 -3.043 12.505 1.00 75.69 80 TYR A N 1
ATOM 646 C CA . TYR A 1 80 ? -10.553 -2.562 12.187 1.00 75.69 80 TYR A CA 1
ATOM 647 C C . TYR A 1 80 ? -9.486 -3.650 12.346 1.00 75.69 80 TYR A C 1
ATOM 649 O O . TYR A 1 80 ? -8.444 -3.591 11.695 1.00 75.69 80 TYR A O 1
ATOM 657 N N . TYR A 1 81 ? -9.743 -4.633 13.210 1.00 78.62 81 TYR A N 1
ATOM 658 C CA . TYR A 1 81 ? -8.837 -5.749 13.487 1.00 78.62 81 TYR A CA 1
ATOM 659 C C . TYR A 1 81 ? -9.364 -7.068 12.911 1.00 78.62 81 TYR A C 1
ATOM 661 O O . TYR A 1 81 ? -8.783 -8.131 13.137 1.00 78.62 81 TYR A O 1
ATOM 669 N N . GLY A 1 82 ? -10.456 -6.993 12.148 1.00 75.81 82 GLY A N 1
ATOM 670 C CA . GLY A 1 82 ? -11.096 -8.135 11.527 1.00 75.81 82 GLY A CA 1
ATOM 671 C C . GLY A 1 82 ? -10.281 -8.705 10.369 1.00 75.81 82 GLY A C 1
ATOM 672 O O . GLY A 1 82 ? -9.430 -8.052 9.765 1.00 75.81 82 GLY A O 1
ATOM 673 N N . SER A 1 83 ? -10.568 -9.956 10.023 1.00 77.88 83 SER A N 1
ATOM 674 C CA . SER A 1 83 ? -10.007 -10.574 8.825 1.00 77.88 83 SER A CA 1
ATOM 675 C C . SER A 1 83 ? -10.779 -10.135 7.574 1.00 77.88 83 SER A C 1
ATOM 677 O O . SER A 1 83 ? -12.005 -10.064 7.593 1.00 77.88 83 SER A O 1
ATOM 679 N N . ASN A 1 84 ? -10.067 -9.912 6.462 1.00 79.31 84 ASN A N 1
ATOM 680 C CA . ASN A 1 84 ? -10.671 -9.718 5.133 1.00 79.31 84 ASN A CA 1
ATOM 681 C C . ASN A 1 84 ? -11.154 -11.038 4.497 1.00 79.31 84 ASN A C 1
ATOM 683 O O . ASN A 1 84 ? -11.624 -11.044 3.361 1.00 79.31 84 ASN A O 1
ATOM 687 N N . LEU A 1 85 ? -10.992 -12.168 5.192 1.00 80.69 85 LEU A N 1
ATOM 688 C CA . LEU A 1 85 ? -11.516 -13.452 4.740 1.00 80.69 85 LEU A CA 1
ATOM 689 C C . LEU A 1 85 ? -13.051 -13.459 4.835 1.00 80.69 85 LEU A C 1
ATOM 691 O O . LEU A 1 85 ? -13.585 -12.911 5.801 1.00 80.69 85 LEU A O 1
ATOM 695 N N . PRO A 1 86 ? -13.761 -14.107 3.893 1.00 79.75 86 PRO A N 1
ATOM 696 C CA . PRO A 1 86 ? -15.180 -14.419 4.039 1.00 79.75 86 PRO A CA 1
ATOM 697 C C . PRO A 1 86 ? -15.475 -15.048 5.401 1.00 79.75 86 PRO A C 1
ATOM 699 O O . PRO A 1 86 ? -14.661 -15.816 5.911 1.00 79.75 86 PRO A O 1
ATOM 702 N N . GLU A 1 87 ? -16.637 -14.741 5.973 1.00 76.00 87 GLU A N 1
ATOM 703 C CA . GLU A 1 87 ? -17.023 -15.167 7.327 1.00 76.00 87 GLU A CA 1
ATOM 704 C C . GLU A 1 87 ? -16.977 -16.699 7.484 1.00 76.00 87 GLU A C 1
ATOM 706 O O . GLU A 1 87 ? -16.515 -17.209 8.500 1.00 76.00 87 GLU A O 1
ATOM 711 N N . GLU A 1 88 ? -17.295 -17.422 6.408 1.00 79.69 88 GLU A N 1
ATOM 712 C CA . GLU A 1 88 ? -17.191 -18.884 6.282 1.00 79.69 88 GLU A CA 1
ATOM 713 C C . GLU A 1 88 ? -15.768 -19.435 6.499 1.00 79.69 88 GLU A C 1
ATOM 715 O O . GLU A 1 88 ? -15.593 -20.585 6.893 1.00 79.69 88 GLU A O 1
ATOM 720 N N . LEU A 1 89 ? -14.735 -18.624 6.251 1.00 79.44 89 LEU A N 1
ATOM 721 C CA . LEU A 1 89 ? -13.322 -18.996 6.384 1.00 79.44 89 LEU A CA 1
ATOM 722 C C . LEU A 1 89 ? -12.691 -18.475 7.686 1.00 79.44 89 LEU A C 1
ATOM 724 O O . LEU A 1 89 ? -11.497 -18.673 7.918 1.00 79.44 89 LEU A O 1
ATOM 728 N N . GLN A 1 90 ? -13.469 -17.825 8.556 1.00 78.25 90 GLN A N 1
ATOM 729 C CA . GLN A 1 90 ? -13.006 -17.275 9.834 1.00 78.25 90 GLN A CA 1
ATOM 730 C C . GLN A 1 90 ? -13.207 -18.258 11.001 1.00 78.25 90 GLN A C 1
ATOM 732 O O . GLN A 1 90 ? -13.663 -17.874 12.076 1.00 78.25 90 GLN A O 1
ATOM 737 N N . SER A 1 91 ? -12.811 -19.522 10.822 1.00 70.75 91 SER A N 1
ATOM 738 C CA . SER A 1 91 ? -12.958 -20.593 11.830 1.00 70.75 91 SER A CA 1
ATOM 739 C C . SER A 1 91 ? -12.294 -20.290 13.183 1.00 70.75 91 SER A C 1
ATOM 741 O O . SER A 1 91 ? -12.665 -20.844 14.214 1.00 70.75 91 SER A O 1
ATOM 743 N N . TRP A 1 92 ? -11.331 -19.367 13.223 1.00 74.44 92 TRP A N 1
ATOM 744 C CA . TRP A 1 92 ? -10.689 -18.930 14.463 1.00 74.44 92 TRP A CA 1
ATOM 745 C C . TRP A 1 92 ? -11.630 -18.153 15.399 1.00 74.44 92 TRP A C 1
ATOM 747 O O . TRP A 1 92 ? -11.425 -18.201 16.611 1.00 74.44 92 TRP A O 1
ATOM 757 N N . LYS A 1 93 ? -12.687 -17.506 14.884 1.00 69.81 93 LYS A N 1
ATOM 758 C CA . LYS A 1 93 ? -13.696 -16.830 15.719 1.00 69.81 93 LYS A CA 1
ATOM 759 C C . LYS A 1 93 ? -14.488 -17.817 16.580 1.00 69.81 93 LYS A C 1
ATOM 761 O O . LYS A 1 93 ? -14.784 -17.520 17.735 1.00 69.81 93 LYS A O 1
ATOM 766 N N . GLU A 1 94 ? -14.760 -19.019 16.070 1.00 68.12 94 GLU A N 1
ATOM 767 C CA . GLU A 1 94 ? -15.397 -20.099 16.844 1.00 68.12 94 GLU A CA 1
ATOM 768 C C . GLU A 1 94 ? -14.509 -20.578 18.002 1.00 68.12 94 GLU A C 1
ATOM 770 O O . GLU A 1 94 ? -14.996 -20.994 19.052 1.00 68.12 94 GLU A O 1
ATOM 775 N N . LEU A 1 95 ? -13.185 -20.482 17.856 1.00 68.25 95 LEU A N 1
ATOM 776 C CA . LEU A 1 95 ? -12.253 -20.847 18.924 1.00 68.25 95 LEU A CA 1
ATOM 777 C C . LEU A 1 95 ? -12.215 -19.808 20.051 1.00 68.25 95 LEU A C 1
ATOM 779 O O . LEU A 1 95 ? -11.887 -20.157 21.186 1.00 68.25 95 LEU A O 1
ATOM 783 N N . GLU A 1 96 ? -12.519 -18.542 19.769 1.00 67.06 96 GLU A N 1
ATOM 784 C CA . GLU A 1 96 ? -12.587 -17.486 20.784 1.00 67.06 96 GLU A CA 1
ATOM 785 C C . GLU A 1 96 ? -13.868 -17.578 21.614 1.00 67.06 96 GLU A C 1
ATOM 787 O O . GLU A 1 96 ? -13.803 -17.500 22.843 1.00 67.06 96 GLU A O 1
ATOM 792 N N . THR A 1 97 ? -15.012 -17.848 20.981 1.00 65.44 97 THR A N 1
ATOM 793 C CA . THR A 1 97 ? -16.288 -18.032 21.691 1.00 65.44 97 THR A CA 1
ATOM 794 C C . THR A 1 97 ? -16.234 -19.222 22.653 1.00 65.44 97 THR A C 1
ATOM 796 O O . THR A 1 97 ? -16.669 -19.107 23.798 1.00 65.44 97 THR A O 1
ATOM 799 N N . LEU A 1 98 ? -15.594 -20.327 22.254 1.00 61.16 98 LEU A N 1
ATOM 800 C CA . LEU A 1 98 ? -15.392 -21.506 23.107 1.00 61.16 98 LEU A CA 1
ATOM 801 C C . LEU A 1 98 ? -14.482 -21.254 24.322 1.00 61.16 98 LEU A C 1
ATOM 803 O O . LEU A 1 98 ? -14.597 -21.943 25.338 1.00 61.16 98 LEU A O 1
ATOM 807 N N . LYS A 1 99 ? -13.553 -20.291 24.252 1.00 65.31 99 LYS A N 1
ATOM 808 C CA . LYS A 1 99 ? -12.717 -19.918 25.408 1.00 65.31 99 LYS A CA 1
ATOM 809 C C . LYS A 1 99 ? -13.522 -19.142 26.448 1.00 65.31 99 LYS A C 1
ATOM 811 O O . LYS A 1 99 ? -13.317 -19.363 27.642 1.00 65.31 99 LYS A O 1
ATOM 816 N N . MET A 1 100 ? -14.433 -18.278 25.997 1.00 58.22 100 MET A N 1
ATOM 817 C CA . MET A 1 100 ? -15.284 -17.467 26.870 1.00 58.22 100 MET A CA 1
ATOM 818 C C . MET A 1 100 ? -16.284 -18.339 27.634 1.00 58.22 100 MET A C 1
ATOM 820 O O . MET A 1 100 ? -16.291 -18.300 28.865 1.00 58.22 100 MET A O 1
ATOM 824 N N . THR A 1 101 ? -17.004 -19.234 26.952 1.00 59.09 101 THR A N 1
ATOM 825 C CA . THR A 1 101 ? -17.962 -20.153 27.597 1.00 59.09 101 THR A CA 1
ATOM 826 C C . THR A 1 101 ? -17.286 -21.067 28.621 1.00 59.09 101 THR A C 1
ATOM 828 O O . THR A 1 101 ? -17.751 -21.215 29.749 1.00 59.09 101 THR A O 1
ATOM 831 N N . LYS A 1 102 ? -16.102 -21.595 28.293 1.00 60.09 102 LYS A N 1
ATOM 832 C CA . LYS A 1 102 ? -15.321 -22.444 29.205 1.00 60.09 102 LYS A CA 1
ATOM 833 C C . LYS A 1 102 ? -14.794 -21.696 30.435 1.00 60.09 102 LYS A C 1
ATOM 835 O O . LYS A 1 102 ? -14.487 -22.322 31.451 1.00 60.09 102 LYS A O 1
ATOM 840 N N . SER A 1 103 ? -14.629 -20.376 30.351 1.00 58.72 103 SER A N 1
ATOM 841 C CA . SER A 1 103 ? -14.281 -19.539 31.505 1.00 58.72 103 SER A CA 1
ATOM 842 C C . SER A 1 103 ? -15.506 -19.178 32.357 1.00 58.72 103 SER A C 1
ATOM 844 O O . SER A 1 103 ? -15.400 -19.150 33.580 1.00 58.72 103 SER A O 1
ATOM 846 N N . GLU A 1 104 ? -16.681 -19.017 31.745 1.00 57.16 104 GLU A N 1
ATOM 847 C CA . GLU A 1 104 ? -17.957 -18.771 32.432 1.00 57.16 104 GLU A CA 1
ATOM 848 C C . GLU A 1 104 ? -18.454 -20.007 33.204 1.00 57.16 104 GLU A C 1
ATOM 850 O O . GLU A 1 104 ? -18.873 -19.892 34.358 1.00 57.16 104 GLU A O 1
ATOM 855 N N . GLU A 1 105 ? -18.310 -21.211 32.642 1.00 55.28 105 GLU A N 1
ATOM 856 C CA . GLU A 1 105 ? -18.621 -22.485 33.319 1.00 55.28 105 GLU A CA 1
ATOM 857 C C . GLU A 1 105 ? -17.755 -22.718 34.573 1.00 55.28 105 GLU A C 1
ATOM 859 O O . GLU A 1 105 ? -18.214 -23.250 35.589 1.00 55.28 105 GLU A O 1
ATOM 864 N N . LYS A 1 106 ? -16.492 -22.271 34.542 1.00 53.06 106 LYS A N 1
ATOM 865 C CA . LYS A 1 106 ? -15.580 -22.352 35.696 1.00 53.06 106 LYS A CA 1
ATOM 866 C C . LYS A 1 106 ? -15.932 -21.354 36.802 1.00 53.06 106 LYS A C 1
ATOM 868 O O . LYS A 1 106 ? -15.695 -21.643 37.976 1.00 53.06 106 LYS A O 1
ATOM 873 N N . ASN A 1 107 ? -16.512 -20.211 36.441 1.00 54.78 107 ASN A N 1
ATOM 874 C CA . ASN A 1 107 ? -16.913 -19.177 37.393 1.00 54.78 107 ASN A CA 1
ATOM 875 C C . ASN A 1 107 ? -18.277 -19.477 38.043 1.00 54.78 107 ASN A C 1
ATOM 877 O O . ASN A 1 107 ? -18.474 -19.130 39.203 1.00 54.78 107 ASN A O 1
ATOM 881 N N . THR A 1 108 ? -19.187 -20.169 37.348 1.00 51.94 108 THR A N 1
ATOM 882 C CA . THR A 1 108 ? -20.511 -20.565 37.881 1.00 51.94 108 THR A CA 1
ATOM 883 C C . THR A 1 108 ? -20.465 -21.793 38.794 1.00 51.94 108 THR A C 1
ATOM 885 O O . THR A 1 108 ? -21.290 -21.912 39.692 1.00 51.94 108 THR A O 1
ATOM 888 N N . SER A 1 109 ? -19.461 -22.665 38.646 1.00 51.53 109 SER A N 1
ATOM 889 C CA . SER A 1 109 ? -19.261 -23.823 39.538 1.00 51.53 109 SER A CA 1
ATOM 890 C C . SER A 1 109 ? -18.532 -23.481 40.850 1.00 51.53 109 SER A C 1
ATOM 892 O O . SER A 1 109 ? -18.431 -24.327 41.735 1.00 51.53 109 SER A O 1
ATOM 894 N N . SER A 1 110 ? -18.001 -22.258 40.990 1.00 49.69 110 SER A N 1
ATOM 895 C CA . SER A 1 110 ? -17.232 -21.830 42.174 1.00 49.69 110 SER A CA 1
ATOM 896 C C . SER A 1 110 ? -18.008 -20.908 43.126 1.00 49.69 110 SER A C 1
ATOM 898 O O . SER A 1 110 ? -17.485 -20.562 44.181 1.00 49.69 110 SER A O 1
ATOM 900 N N . SER A 1 111 ? -19.243 -20.508 42.797 1.00 49.34 111 SER A N 1
ATOM 901 C CA . SER A 1 111 ? -20.040 -19.582 43.621 1.00 49.34 111 SER A CA 1
ATOM 902 C C . SER A 1 111 ? -20.962 -20.253 44.647 1.00 49.34 111 SER A C 1
ATOM 904 O O . SER A 1 111 ? -21.688 -19.550 45.341 1.00 49.34 111 SER A O 1
ATOM 906 N N . GLU A 1 112 ? -20.949 -21.584 44.779 1.00 52.19 112 GLU A N 1
ATOM 907 C CA . GLU A 1 112 ? -21.902 -22.306 45.644 1.00 52.19 112 GLU A CA 1
ATOM 908 C C . GLU A 1 112 ? -21.353 -22.702 47.026 1.00 52.19 112 GLU A C 1
ATOM 910 O O . GLU A 1 112 ? -22.052 -23.315 47.826 1.00 52.19 112 GLU A O 1
ATOM 915 N N . THR A 1 113 ? -20.134 -22.286 47.384 1.00 51.50 113 THR A N 1
ATOM 916 C CA . THR A 1 113 ? -19.694 -22.329 48.787 1.00 51.50 113 THR A CA 1
ATOM 917 C C . THR A 1 113 ? -18.818 -21.134 49.149 1.00 51.50 113 THR A C 1
ATOM 919 O O . THR A 1 113 ? -17.939 -20.755 48.383 1.00 51.50 113 THR A O 1
ATOM 922 N N . GLN A 1 114 ? -19.005 -20.656 50.384 1.00 48.78 114 GLN A N 1
ATOM 923 C CA . GLN A 1 114 ? -18.238 -19.647 51.131 1.00 48.78 114 GLN A CA 1
ATOM 924 C C . GLN A 1 114 ? -18.781 -18.205 51.116 1.00 48.78 114 GLN A C 1
ATOM 926 O O . GLN A 1 114 ? -18.141 -17.274 50.633 1.00 48.78 114 GLN A O 1
ATOM 931 N N . ASP A 1 115 ? -19.888 -18.004 51.836 1.00 50.28 115 ASP A N 1
ATOM 932 C CA . ASP A 1 115 ? -20.084 -16.783 52.622 1.00 50.28 115 ASP A CA 1
ATOM 933 C C . ASP A 1 115 ? -18.973 -16.677 53.688 1.00 50.28 115 ASP A C 1
ATOM 935 O O . ASP A 1 115 ? -18.993 -17.369 54.711 1.00 50.28 115 ASP A O 1
ATOM 939 N N . LYS A 1 116 ? -17.977 -15.811 53.469 1.00 51.81 116 LYS A N 1
ATOM 940 C CA . LYS A 1 116 ? -17.043 -15.365 54.520 1.00 51.81 116 LYS A CA 1
ATOM 941 C C . LYS A 1 116 ? -16.574 -13.930 54.235 1.00 51.81 116 LYS A C 1
ATOM 943 O O . LYS A 1 116 ? -16.130 -13.658 53.120 1.00 51.81 116 LYS A O 1
ATOM 948 N N . PRO A 1 117 ? -16.673 -12.985 55.190 1.00 46.25 117 PRO A N 1
ATOM 949 C CA . PRO A 1 117 ? -16.490 -11.570 54.883 1.00 46.25 117 PRO A CA 1
ATOM 950 C C . PRO A 1 117 ? -15.018 -11.139 54.739 1.00 46.25 117 PRO A C 1
ATOM 952 O O . PRO A 1 117 ? -14.173 -11.455 55.571 1.00 46.25 117 PRO A O 1
ATOM 955 N N . LEU A 1 118 ? -14.801 -10.344 53.682 1.00 49.47 118 LEU A N 1
ATOM 956 C CA . LEU A 1 118 ? -13.878 -9.218 53.466 1.00 49.47 118 LEU A CA 1
ATOM 957 C C . LEU A 1 118 ? -12.411 -9.323 53.944 1.00 49.47 118 LEU A C 1
ATOM 959 O O . LEU A 1 118 ? -12.100 -9.111 55.114 1.00 49.47 118 LEU A O 1
ATOM 963 N N . ALA A 1 119 ? -11.483 -9.403 52.982 1.00 48.03 119 ALA A N 1
ATOM 964 C CA . ALA A 1 119 ? -10.114 -8.907 53.142 1.00 48.03 119 ALA A CA 1
ATOM 965 C C . ALA A 1 119 ? -9.797 -7.903 52.020 1.00 48.03 119 ALA A C 1
ATOM 967 O O . ALA A 1 119 ? -9.830 -8.233 50.837 1.00 48.03 119 ALA A O 1
ATOM 968 N N . LYS A 1 120 ? -9.523 -6.652 52.406 1.00 58.56 120 LYS A N 1
ATOM 969 C CA . LYS A 1 120 ? -9.137 -5.556 51.508 1.00 58.56 120 LYS A CA 1
ATOM 970 C C . LYS A 1 120 ? -7.788 -5.890 50.866 1.00 58.56 120 LYS A C 1
ATOM 972 O O . LYS A 1 120 ? -6.779 -5.958 51.566 1.00 58.56 120 LYS A O 1
ATOM 977 N N . SER A 1 121 ? -7.755 -6.091 49.552 1.00 54.66 121 SER A N 1
ATOM 978 C CA . SER A 1 121 ? -6.498 -6.206 48.811 1.00 54.66 121 SER A CA 1
ATOM 979 C C . SER A 1 121 ? -5.816 -4.839 48.766 1.00 54.66 121 SER A C 1
ATOM 981 O O . SER A 1 121 ? -6.383 -3.883 48.238 1.00 54.66 121 SER A O 1
ATOM 983 N N . SER A 1 122 ? -4.614 -4.746 49.333 1.00 54.50 122 SER A N 1
ATOM 984 C CA . SER A 1 122 ? -3.787 -3.539 49.310 1.00 54.50 122 SER A CA 1
ATOM 985 C C . SER A 1 122 ? -3.371 -3.226 47.871 1.00 54.50 122 SER A C 1
ATOM 987 O O . SER A 1 122 ? -2.542 -3.926 47.283 1.00 54.50 122 SER A O 1
ATOM 989 N N . GLN A 1 123 ? -3.997 -2.212 47.280 1.00 58.16 123 GLN A N 1
ATOM 990 C CA . GLN A 1 123 ? -3.599 -1.667 45.990 1.00 58.16 123 GLN A CA 1
ATOM 991 C C . GLN A 1 123 ? -2.258 -0.956 46.206 1.00 58.16 123 GLN A C 1
ATOM 993 O O . GLN A 1 123 ? -2.147 -0.079 47.057 1.00 58.16 123 GLN A O 1
ATOM 998 N N . ARG A 1 124 ? -1.203 -1.395 45.514 1.00 57.75 124 ARG A N 1
ATOM 999 C CA . ARG A 1 124 ? 0.106 -0.743 45.610 1.00 57.75 124 ARG A CA 1
ATOM 1000 C C . ARG A 1 124 ? 0.074 0.511 44.746 1.00 57.75 124 ARG A C 1
ATOM 1002 O O . ARG A 1 124 ? -0.017 0.391 43.526 1.00 57.75 124 ARG A O 1
ATOM 1009 N N . ASP A 1 125 ? 0.165 1.674 45.379 1.00 64.56 125 ASP A N 1
ATOM 1010 C CA . ASP A 1 125 ? 0.312 2.956 44.696 1.00 64.56 125 ASP A CA 1
ATOM 1011 C C . ASP A 1 125 ? 1.661 2.997 43.968 1.00 64.56 125 ASP A C 1
ATOM 1013 O O . ASP A 1 125 ? 2.730 2.880 44.572 1.00 64.56 125 ASP A O 1
ATOM 1017 N N . ILE A 1 126 ? 1.617 3.116 42.641 1.00 64.25 126 ILE A N 1
ATOM 1018 C CA . ILE A 1 126 ? 2.811 3.271 41.809 1.00 64.25 126 ILE A CA 1
ATOM 1019 C C . ILE A 1 126 ? 3.041 4.771 41.628 1.00 64.25 126 ILE A C 1
ATOM 1021 O O . ILE A 1 126 ? 2.328 5.431 40.874 1.00 64.25 126 ILE A O 1
ATOM 1025 N N . HIS A 1 127 ? 4.044 5.314 42.314 1.00 51.25 127 HIS A N 1
ATOM 1026 C CA . HIS A 1 127 ? 4.482 6.692 42.113 1.00 51.25 127 HIS A CA 1
ATOM 1027 C C . HIS A 1 127 ? 5.387 6.785 40.883 1.00 51.25 127 HIS A C 1
ATOM 1029 O O . HIS A 1 127 ? 6.495 6.251 40.871 1.00 51.25 127 HIS A O 1
ATOM 1035 N N . PHE A 1 128 ? 4.918 7.485 39.853 1.00 48.69 128 PHE A N 1
ATOM 1036 C CA . PHE A 1 128 ? 5.714 7.813 38.675 1.00 48.69 128 PHE A CA 1
ATOM 1037 C C . PHE A 1 128 ? 6.455 9.134 38.920 1.00 48.69 128 PHE A C 1
ATOM 1039 O O . PHE A 1 128 ? 5.825 10.175 39.106 1.00 48.69 128 PHE A O 1
ATOM 1046 N N . ALA A 1 129 ? 7.788 9.101 38.937 1.00 63.06 129 ALA A N 1
ATOM 1047 C CA . ALA A 1 129 ? 8.608 10.307 38.976 1.00 63.06 129 ALA A CA 1
ATOM 1048 C C . ALA A 1 129 ? 8.893 10.767 37.540 1.00 63.06 129 ALA A C 1
ATOM 1050 O O . ALA A 1 129 ? 9.472 10.024 36.751 1.00 63.06 129 ALA A O 1
ATOM 1051 N N . SER A 1 130 ? 8.483 11.988 37.190 1.00 64.56 130 SER A N 1
ATOM 1052 C CA . SER A 1 130 ? 8.884 12.619 35.931 1.00 64.56 130 SER A CA 1
ATOM 1053 C C . SER A 1 130 ? 10.316 13.147 36.061 1.00 64.56 130 SER A C 1
ATOM 1055 O O . SER A 1 130 ? 10.552 14.072 36.845 1.00 64.56 130 SER A O 1
ATOM 1057 N N . GLU A 1 131 ? 11.262 12.610 35.294 1.00 61.22 131 GLU A N 1
ATOM 1058 C CA . GLU A 1 131 ? 12.564 13.253 35.114 1.00 61.22 131 GLU A CA 1
ATOM 1059 C C . GLU A 1 131 ? 12.373 14.547 34.314 1.00 61.22 131 GLU A C 1
ATOM 1061 O O . GLU A 1 131 ? 11.919 14.551 33.171 1.00 61.22 131 GLU A O 1
ATOM 1066 N N . GLN A 1 132 ? 12.677 15.677 34.950 1.00 56.69 132 GLN A N 1
ATOM 1067 C CA . GLN A 1 132 ? 12.687 16.981 34.302 1.00 56.69 132 GLN A CA 1
ATOM 1068 C C . GLN A 1 132 ? 13.942 17.071 33.428 1.00 56.69 132 GLN A C 1
ATOM 1070 O O . GLN A 1 132 ? 15.060 17.155 33.940 1.00 56.69 132 GLN A O 1
ATOM 1075 N N . TYR A 1 133 ? 13.769 17.066 32.106 1.00 50.19 133 TYR A N 1
ATOM 1076 C CA . TYR A 1 133 ? 14.855 17.366 31.178 1.00 50.19 133 TYR A CA 1
ATOM 1077 C C . TYR A 1 133 ? 15.288 18.826 31.359 1.00 50.19 133 TYR A C 1
ATOM 1079 O O . TYR A 1 133 ? 14.583 19.763 30.987 1.00 50.19 133 TYR A O 1
ATOM 1087 N N . SER A 1 134 ? 16.467 19.016 31.950 1.00 51.12 134 SER A N 1
ATOM 1088 C CA . SER A 1 134 ? 17.098 20.325 32.096 1.00 51.12 134 SER A CA 1
ATOM 1089 C C . SER A 1 134 ? 17.666 20.776 30.748 1.00 51.12 134 SER A C 1
ATOM 1091 O O . SER A 1 134 ? 18.707 20.294 30.298 1.00 51.12 134 SER A O 1
ATOM 1093 N N . LEU A 1 135 ? 16.959 21.697 30.090 1.00 52.56 135 LEU A N 1
ATOM 1094 C CA . LEU A 1 135 ? 17.452 22.452 28.940 1.00 52.56 135 LEU A CA 1
ATOM 1095 C C . LEU A 1 135 ? 18.607 23.352 29.403 1.00 52.56 135 LEU A C 1
ATOM 1097 O O . LEU A 1 135 ? 18.386 24.396 30.021 1.00 52.56 135 LEU A O 1
ATOM 1101 N N . LYS A 1 136 ? 19.847 22.950 29.109 1.00 51.84 136 LYS A N 1
ATOM 1102 C CA . LYS A 1 136 ? 20.998 23.854 29.204 1.00 51.84 136 LYS A CA 1
ATOM 1103 C C . LYS A 1 136 ? 20.870 24.911 28.102 1.00 51.84 136 LYS A C 1
ATOM 1105 O O . LYS A 1 136 ? 20.763 24.558 26.931 1.00 51.84 136 LYS A O 1
ATOM 1110 N N . LYS A 1 137 ? 20.811 26.176 28.524 1.00 48.31 137 LYS A N 1
ATOM 1111 C CA . LYS A 1 137 ? 20.903 27.366 27.668 1.00 48.31 137 LYS A CA 1
ATOM 1112 C C . LYS A 1 137 ? 22.319 27.555 27.142 1.00 48.31 137 LYS A C 1
ATOM 1114 O O . LYS A 1 137 ? 23.256 27.149 27.866 1.00 48.31 137 LYS A O 1
#

Foldseek 3Di:
DDPPPDDPVRVCCVVPPPDDDDDDDDDPDDPDVVVVVVVVVVVVCVVVVHDPVVVLVVDPLNVPPCNVVVVCVVVVPPDPPDDPDDPVPPVVVVVVVVVVVVVVVVVVVPPPDDPDDDDDDDDDDDDDDDDDPDDDD

Radius of gyration: 32.67 Å; chains: 1; bounding box: 54×53×97 Å

pLDDT: mean 74.6, std 15.01, range [44.12, 94.06]

Secondary structure (DSSP, 8-state):
-------HHHHHHHHHS--PPPPPPPPSSPPPHHHHHHHHHHHHHHHTT--HHHHHHHSTTTT-TTHHHHHHHHHT---TT--SS-GGG-HHHHHHHHHHHHHHHHHHSSSSS------------------------

InterPro domains:
  IPR012479 SAP30-binding protein [PF07818] (23-106)

Organism: NCBI:txid38082